Protein AF-A0AAP0IHC7-F1 (afdb_monomer)

pLDDT: mean 70.77, std 16.05, range [38.0, 89.5]

Structure (mmCIF, N/CA/C/O backbone):
data_AF-A0AAP0IHC7-F1
#
_entry.id   AF-A0AAP0IHC7-F1
#
loop_
_atom_site.group_PDB
_atom_site.id
_atom_site.type_symbol
_atom_site.label_atom_id
_atom_site.label_alt_id
_atom_site.label_comp_id
_atom_site.label_asym_id
_atom_site.label_entity_id
_atom_site.label_seq_id
_atom_site.pdbx_PDB_ins_code
_atom_site.Cartn_x
_atom_site.Cartn_y
_atom_site.Cartn_z
_atom_site.occupancy
_atom_site.B_iso_or_equiv
_atom_site.auth_seq_id
_atom_site.auth_comp_id
_atom_site.auth_asym_id
_atom_site.auth_atom_id
_atom_site.pdbx_PDB_model_num
ATOM 1 N N . MET A 1 1 ? 4.216 -6.490 6.386 1.00 60.56 1 MET A N 1
ATOM 2 C CA . MET A 1 1 ? 3.67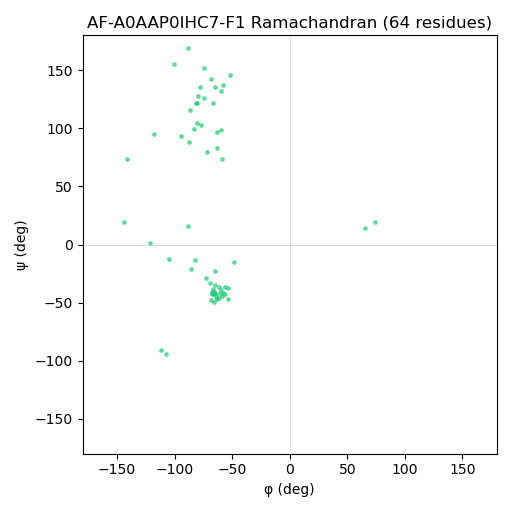3 -5.393 7.219 1.00 60.56 1 MET A CA 1
ATOM 3 C C . MET A 1 1 ? 4.111 -4.052 6.630 1.00 60.56 1 MET A C 1
ATOM 5 O O . MET A 1 1 ? 5.146 -3.539 7.016 1.00 60.56 1 MET A O 1
ATOM 9 N N . LEU A 1 2 ? 3.347 -3.537 5.655 1.00 63.03 2 LEU A N 1
ATOM 10 C CA . LEU A 1 2 ? 3.548 -2.244 4.958 1.00 63.03 2 LEU A CA 1
ATOM 11 C C . LEU A 1 2 ? 2.193 -1.571 4.629 1.00 63.03 2 LEU A C 1
ATOM 13 O O . LEU A 1 2 ? 2.077 -0.756 3.732 1.00 63.03 2 LEU A O 1
ATOM 17 N N . ASN A 1 3 ? 1.114 -1.972 5.304 1.00 68.75 3 ASN A N 1
ATOM 18 C CA . ASN A 1 3 ? -0.254 -1.565 4.980 1.00 68.75 3 ASN A CA 1
ATOM 19 C C . ASN A 1 3 ? -0.827 -0.650 6.077 1.00 68.75 3 ASN A C 1
ATOM 21 O O . ASN A 1 3 ? -0.613 0.558 6.042 1.00 68.75 3 ASN A O 1
ATOM 25 N N . TYR A 1 4 ? -1.482 -1.225 7.088 1.00 66.81 4 TYR A N 1
ATOM 26 C CA . TYR A 1 4 ? -2.300 -0.560 8.105 1.00 66.81 4 TYR A CA 1
ATOM 27 C C . TYR A 1 4 ? -1.612 0.581 8.859 1.00 66.81 4 TYR A C 1
ATOM 29 O O . TYR A 1 4 ? -2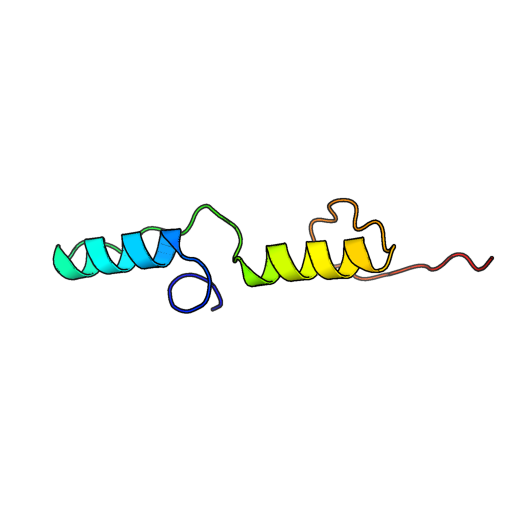.246 1.574 9.203 1.00 66.81 4 TYR A O 1
ATOM 37 N N . LYS A 1 5 ? -0.317 0.421 9.156 1.00 74.81 5 LYS A N 1
ATOM 38 C CA . LYS A 1 5 ? 0.433 1.314 10.055 1.00 74.81 5 LYS A CA 1
ATOM 39 C C . LYS A 1 5 ? 1.389 2.266 9.337 1.00 74.81 5 LYS A C 1
ATOM 41 O O . LYS A 1 5 ? 1.889 3.192 9.968 1.00 74.81 5 LYS A O 1
ATOM 46 N N . SER A 1 6 ? 1.645 2.033 8.053 1.00 78.06 6 SER A N 1
ATOM 47 C CA . SER A 1 6 ? 2.689 2.721 7.292 1.00 78.06 6 SER A CA 1
ATOM 48 C C . SER A 1 6 ? 2.061 3.716 6.316 1.00 78.06 6 SER A C 1
ATOM 50 O O . SER A 1 6 ? 1.719 4.832 6.700 1.00 78.06 6 SER A O 1
ATOM 52 N N . ASP A 1 7 ? 1.838 3.299 5.075 1.00 76.12 7 ASP A N 1
ATOM 53 C CA . ASP A 1 7 ? 1.593 4.189 3.941 1.00 76.12 7 ASP A CA 1
ATOM 54 C C . ASP A 1 7 ? 0.242 3.936 3.254 1.00 76.12 7 ASP A C 1
ATOM 56 O O . ASP A 1 7 ? -0.133 4.636 2.309 1.00 76.12 7 ASP A O 1
ATOM 60 N N . HIS A 1 8 ? -0.554 2.992 3.761 1.00 84.44 8 HIS A N 1
ATOM 61 C CA . HIS A 1 8 ? -1.907 2.769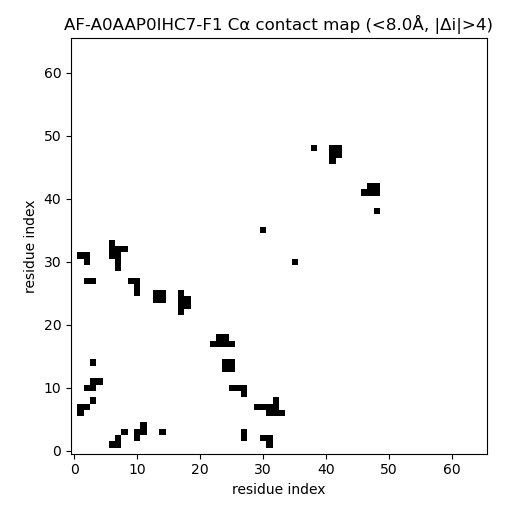 3.273 1.00 84.44 8 HIS A CA 1
ATOM 62 C C . HIS A 1 8 ? -2.922 3.662 4.013 1.00 84.44 8 HIS A C 1
ATOM 64 O O . HIS A 1 8 ? -3.531 3.277 5.008 1.00 84.44 8 HIS A O 1
ATOM 70 N N . ILE A 1 9 ? -3.120 4.879 3.491 1.00 81.25 9 ILE A N 1
ATOM 71 C CA . ILE A 1 9 ? -3.936 5.930 4.132 1.00 81.25 9 ILE A CA 1
ATOM 72 C C . ILE A 1 9 ? -5.392 5.514 4.393 1.00 81.25 9 ILE A C 1
ATOM 74 O O . ILE A 1 9 ? -5.896 5.793 5.477 1.00 81.25 9 ILE A O 1
ATOM 78 N N . ARG A 1 10 ? -6.052 4.824 3.452 1.00 79.38 10 ARG A N 1
ATOM 79 C CA . ARG A 1 10 ? -7.439 4.365 3.647 1.00 79.38 10 ARG A CA 1
ATOM 80 C C . ARG A 1 10 ? -7.528 3.326 4.765 1.00 79.38 10 ARG A C 1
ATOM 82 O O . ARG A 1 10 ? -8.271 3.522 5.718 1.00 79.38 10 ARG A O 1
ATOM 89 N N . ALA A 1 11 ? -6.669 2.308 4.710 1.00 81.94 11 ALA A N 1
ATOM 90 C CA . ALA A 1 11 ? -6.564 1.296 5.757 1.00 81.94 11 ALA A CA 1
ATOM 91 C C . ALA A 1 11 ? -6.289 1.905 7.139 1.00 81.94 11 ALA A C 1
ATOM 93 O O . ALA A 1 11 ? -6.812 1.432 8.139 1.00 81.94 11 ALA A O 1
ATOM 94 N N . ARG A 1 12 ? -5.490 2.975 7.215 1.00 81.94 12 ARG A N 1
ATOM 95 C CA . ARG A 1 12 ? -5.208 3.664 8.479 1.00 81.94 12 ARG A CA 1
ATOM 96 C C . ARG A 1 12 ? -6.441 4.366 9.046 1.00 81.94 12 ARG A C 1
ATOM 98 O O . ARG A 1 12 ? -6.653 4.316 10.252 1.00 81.94 12 ARG A O 1
ATOM 105 N N . GLN A 1 13 ? -7.242 5.016 8.205 1.00 83.88 13 GLN A N 1
ATOM 106 C CA . GLN A 1 13 ? -8.487 5.655 8.643 1.00 83.88 13 GLN A CA 1
ATOM 107 C C . GLN A 1 13 ? -9.505 4.623 9.122 1.00 83.88 13 GLN A C 1
ATOM 109 O O . GLN A 1 13 ? -10.115 4.807 10.171 1.00 83.88 13 GLN A O 1
ATOM 114 N N . GLU A 1 14 ? -9.627 3.515 8.397 1.00 84.44 14 GLU A N 1
ATOM 115 C CA . GLU A 1 14 ? -10.498 2.406 8.773 1.00 84.44 14 GLU A CA 1
ATOM 116 C C . GLU A 1 14 ? -10.049 1.765 10.091 1.00 84.44 14 GLU A C 1
ATOM 118 O O . GLU A 1 14 ? -10.861 1.636 10.998 1.00 84.44 14 GLU A O 1
ATOM 123 N N . VAL A 1 15 ? -8.752 1.477 10.257 1.00 86.25 15 VAL A N 1
ATOM 124 C CA . VAL A 1 15 ? -8.179 0.965 11.516 1.00 86.25 15 VAL A CA 1
ATOM 125 C C . VAL A 1 15 ? -8.431 1.926 12.677 1.00 86.25 15 VAL A C 1
ATOM 127 O O . VAL A 1 15 ? -8.782 1.481 13.766 1.00 86.25 15 VAL A O 1
ATOM 130 N N . LEU A 1 16 ? -8.245 3.235 12.482 1.00 86.06 16 LEU A N 1
ATOM 131 C CA . LEU A 1 16 ? -8.504 4.226 13.531 1.00 86.06 16 LEU A CA 1
ATOM 132 C C . LEU A 1 16 ? -9.989 4.253 13.913 1.00 86.06 16 LEU A C 1
ATOM 134 O O . LEU A 1 16 ? -10.305 4.213 15.099 1.00 86.06 16 LEU A O 1
ATOM 138 N N . GLY A 1 17 ? -10.889 4.247 12.927 1.00 85.38 17 GLY A N 1
ATOM 139 C CA . GLY A 1 17 ? -12.332 4.189 13.158 1.00 85.38 17 GLY A CA 1
ATOM 140 C C . GLY A 1 17 ? -12.757 2.916 13.891 1.00 85.38 17 GLY A C 1
ATOM 141 O O . GLY A 1 17 ? -13.473 2.991 14.887 1.00 85.38 17 GLY A O 1
ATOM 142 N N . THR A 1 18 ? -12.263 1.748 13.468 1.00 86.50 18 THR A N 1
ATOM 143 C CA . THR A 1 18 ? -12.600 0.475 14.120 1.00 86.50 18 THR A CA 1
ATOM 144 C C . THR A 1 18 ? -11.987 0.352 15.507 1.00 86.50 18 THR A C 1
ATOM 146 O O . THR A 1 18 ? -12.626 -0.203 16.392 1.00 86.50 18 THR A O 1
ATOM 149 N N . THR A 1 19 ? -10.795 0.913 15.734 1.00 86.44 19 THR A N 1
ATOM 150 C CA . THR A 1 19 ? -10.163 0.928 17.064 1.00 86.44 19 THR A CA 1
ATOM 151 C C . THR A 1 19 ? -10.971 1.770 18.051 1.00 86.44 19 THR A C 1
ATOM 153 O O . THR A 1 19 ? -11.153 1.351 19.189 1.00 86.44 19 THR A O 1
ATOM 156 N N . ILE A 1 20 ? -11.500 2.922 17.621 1.00 89.31 20 ILE A N 1
ATOM 157 C CA . ILE A 1 20 ? -12.347 3.785 18.463 1.00 89.31 20 ILE A CA 1
ATOM 158 C C . ILE A 1 20 ? -13.679 3.099 18.803 1.00 89.31 20 ILE A C 1
ATOM 160 O O . ILE A 1 20 ? -14.164 3.218 19.923 1.00 89.31 20 ILE A O 1
ATOM 164 N N . ILE A 1 21 ? -14.259 2.368 17.850 1.00 89.50 21 ILE A N 1
ATOM 165 C CA . ILE A 1 21 ? -15.548 1.675 18.015 1.00 89.50 21 ILE A CA 1
ATOM 166 C C . ILE A 1 21 ? -15.384 0.317 18.737 1.00 89.50 21 ILE A C 1
ATOM 168 O O . ILE A 1 21 ? -16.364 -0.266 19.191 1.00 89.50 21 ILE A O 1
ATOM 172 N N . GLY A 1 22 ? -14.153 -0.192 18.875 1.00 86.75 22 GLY A N 1
ATOM 173 C CA . GLY A 1 22 ? -13.873 -1.524 19.428 1.00 86.75 22 GLY A CA 1
ATOM 174 C C . GLY A 1 22 ? -14.205 -2.676 18.468 1.00 86.75 22 GLY A C 1
ATOM 175 O O . GLY A 1 22 ? -14.388 -3.811 18.900 1.00 86.75 22 GLY A O 1
ATOM 176 N N . GLY A 1 23 ? -14.314 -2.387 17.170 1.00 86.81 23 GLY A N 1
ATOM 177 C CA . GLY A 1 23 ? -14.643 -3.352 16.124 1.00 86.81 23 GLY A CA 1
ATOM 178 C C . GLY A 1 23 ? -13.422 -4.057 15.528 1.00 86.81 23 GLY A C 1
ATOM 1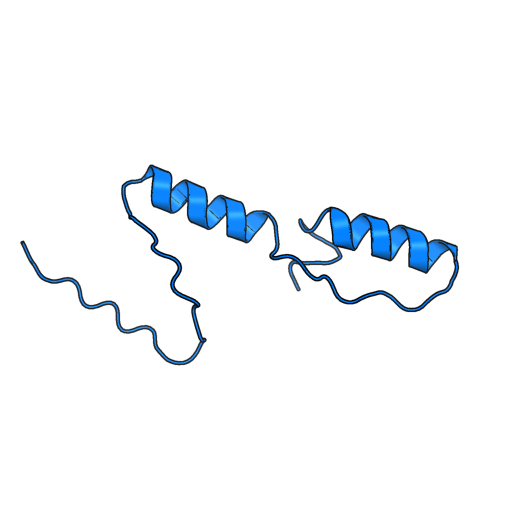79 O O . GLY A 1 23 ? -12.271 -3.667 15.733 1.00 86.81 23 GLY A O 1
ATOM 180 N N . THR A 1 24 ? -13.673 -5.101 14.739 1.00 85.25 24 THR A N 1
ATOM 181 C CA . THR A 1 24 ? -12.625 -5.840 14.023 1.00 85.25 24 THR A CA 1
ATOM 182 C C . THR A 1 24 ? -11.948 -4.960 12.972 1.00 85.25 24 THR A C 1
ATOM 184 O O . THR A 1 24 ? -12.616 -4.268 12.209 1.00 85.25 24 THR A O 1
ATOM 187 N N . ILE A 1 25 ? -10.615 -5.012 12.909 1.00 83.19 25 ILE A N 1
ATOM 188 C CA . ILE A 1 25 ? -9.826 -4.296 11.900 1.00 83.19 25 ILE A CA 1
ATOM 189 C C . ILE A 1 25 ? -10.119 -4.892 10.507 1.00 83.19 25 ILE A C 1
ATOM 191 O O . ILE A 1 25 ? -9.896 -6.091 10.317 1.00 83.19 25 ILE A O 1
ATOM 195 N N . PRO A 1 26 ? -10.596 -4.095 9.532 1.00 77.88 26 PRO A N 1
ATOM 196 C CA . PRO A 1 26 ? -10.920 -4.582 8.193 1.00 77.88 26 PRO A CA 1
ATOM 197 C C . PRO A 1 26 ? -9.653 -4.859 7.382 1.00 77.88 26 PRO A C 1
ATOM 199 O O . PRO A 1 26 ? -8.634 -4.210 7.591 1.00 77.88 26 PRO A O 1
ATOM 202 N N . ASN A 1 27 ? -9.710 -5.800 6.435 1.00 81.44 27 ASN A N 1
ATOM 203 C CA . ASN A 1 27 ? -8.587 -6.094 5.542 1.00 81.44 27 ASN A CA 1
ATOM 204 C C . ASN A 1 27 ? -8.490 -5.038 4.418 1.00 81.44 27 ASN A C 1
ATOM 206 O O . ASN A 1 27 ? -9.512 -4.699 3.823 1.00 81.44 27 ASN A O 1
ATOM 210 N N . PRO A 1 28 ? -7.298 -4.519 4.083 1.00 72.94 28 PRO A N 1
ATOM 211 C CA . PRO A 1 28 ? -7.156 -3.376 3.216 1.00 72.94 28 PRO A CA 1
ATOM 212 C C . PRO A 1 28 ? -7.266 -3.844 1.772 1.00 72.94 28 PRO A C 1
ATOM 214 O O . PRO A 1 28 ? -6.483 -4.683 1.330 1.00 72.94 28 PRO A O 1
ATOM 217 N N . ALA A 1 29 ? -8.229 -3.286 1.044 1.00 70.12 29 ALA A N 1
ATOM 218 C CA . ALA A 1 29 ? -8.512 -3.676 -0.335 1.00 70.12 29 ALA A CA 1
ATOM 219 C C . ALA A 1 29 ? -7.445 -3.197 -1.343 1.00 70.12 29 ALA A C 1
ATOM 221 O O . ALA A 1 29 ? -7.210 -3.860 -2.349 1.00 70.12 29 ALA A O 1
ATOM 222 N N . ASP A 1 30 ? -6.776 -2.073 -1.060 1.00 72.56 30 ASP A N 1
ATOM 223 C CA . ASP A 1 30 ? -5.845 -1.425 -1.992 1.00 72.56 30 ASP A CA 1
ATOM 224 C C . ASP A 1 30 ? -4.360 -1.718 -1.698 1.00 72.56 30 ASP A C 1
ATOM 226 O O . ASP A 1 30 ? -3.933 -1.974 -0.567 1.00 72.56 30 ASP A O 1
ATOM 230 N N . THR A 1 31 ? -3.533 -1.610 -2.739 1.00 75.88 31 THR A N 1
ATOM 231 C CA . THR A 1 31 ? -2.074 -1.735 -2.642 1.00 75.88 31 THR A CA 1
ATOM 232 C C . THR A 1 31 ? -1.450 -0.550 -1.879 1.00 75.88 31 THR A C 1
ATOM 234 O O . THR A 1 31 ? -1.880 0.593 -2.075 1.00 75.88 31 THR A O 1
ATOM 237 N N . PRO A 1 32 ? -0.408 -0.773 -1.046 1.00 82.56 32 PRO A N 1
ATOM 238 C CA . PRO A 1 32 ? 0.307 0.299 -0.349 1.00 82.56 32 PRO A CA 1
ATOM 239 C C . PRO A 1 32 ? 0.779 1.428 -1.279 1.00 82.56 32 PRO A C 1
ATOM 241 O O . PRO A 1 32 ? 1.149 1.199 -2.435 1.00 82.56 32 PRO A O 1
ATOM 244 N N . LYS A 1 33 ? 0.782 2.671 -0.779 1.00 82.31 33 LYS A N 1
ATOM 245 C CA . LYS A 1 33 ? 1.166 3.849 -1.579 1.00 82.31 33 LYS A CA 1
ATOM 246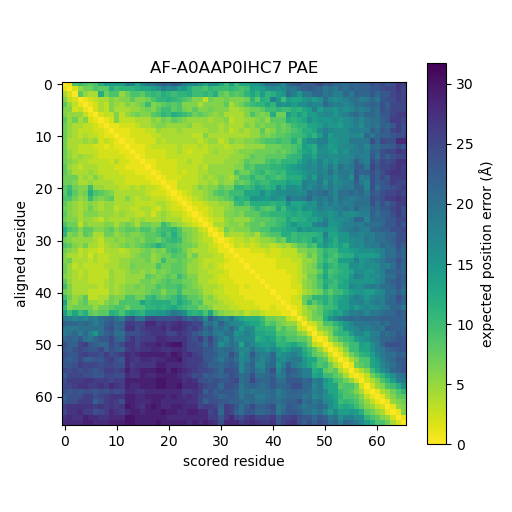 C C . LYS A 1 33 ? 2.630 3.811 -2.006 1.00 82.31 33 LYS A C 1
ATOM 248 O O . LYS A 1 33 ? 2.928 4.236 -3.116 1.00 82.31 33 LYS A O 1
ATOM 253 N N . SER A 1 34 ? 3.510 3.283 -1.163 1.00 82.19 34 SER A N 1
ATOM 254 C CA . SER A 1 34 ? 4.932 3.076 -1.452 1.00 82.19 34 SER A CA 1
ATOM 255 C C . SER A 1 34 ? 5.143 2.226 -2.705 1.00 82.19 34 SER A C 1
ATOM 257 O O . SER A 1 34 ? 5.939 2.586 -3.563 1.00 82.19 34 SER A O 1
ATOM 259 N N . PHE A 1 35 ? 4.364 1.158 -2.878 1.00 82.25 35 PHE A N 1
ATOM 260 C CA . PHE A 1 35 ? 4.431 0.320 -4.073 1.00 82.25 35 PHE A CA 1
ATOM 261 C C . PHE A 1 35 ? 3.954 1.064 -5.327 1.00 82.25 35 PHE A C 1
ATOM 263 O O . PHE A 1 35 ? 4.592 1.002 -6.374 1.00 82.25 35 PHE A O 1
ATOM 270 N N . ARG A 1 36 ? 2.861 1.832 -5.223 1.00 82.38 36 ARG A N 1
ATOM 271 C CA . ARG A 1 36 ? 2.388 2.679 -6.333 1.00 82.38 36 ARG A CA 1
ATOM 272 C C . ARG A 1 36 ? 3.415 3.744 -6.729 1.00 82.38 36 ARG A C 1
ATOM 274 O O . ARG A 1 36 ? 3.512 4.073 -7.908 1.00 82.38 36 ARG A O 1
ATOM 281 N N . LEU A 1 37 ? 4.139 4.296 -5.755 1.00 85.31 37 LEU A N 1
ATOM 282 C CA . LEU A 1 37 ? 5.206 5.267 -5.983 1.00 85.31 37 LEU A CA 1
ATOM 283 C 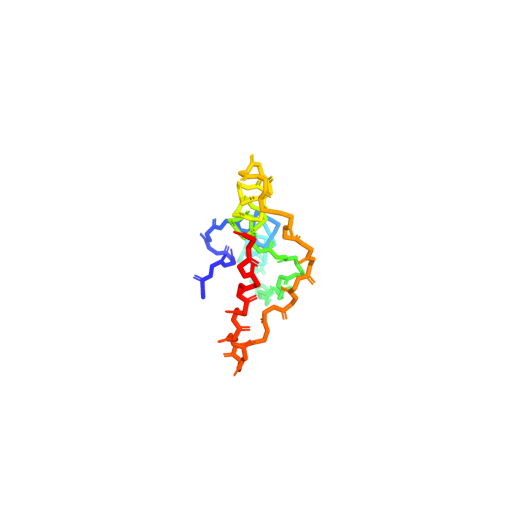C . LEU A 1 37 ? 6.405 4.611 -6.671 1.00 85.31 37 LEU A C 1
ATOM 285 O O . LEU A 1 37 ? 6.836 5.109 -7.702 1.00 85.31 37 LEU A O 1
ATOM 289 N N . LEU A 1 38 ? 6.850 3.454 -6.177 1.00 84.31 38 LEU A N 1
ATOM 290 C CA . LEU A 1 38 ? 7.926 2.668 -6.781 1.00 84.31 38 LEU A CA 1
ATOM 291 C C . LEU A 1 38 ? 7.654 2.380 -8.264 1.00 84.31 38 LEU A C 1
ATOM 293 O O . LEU A 1 38 ? 8.514 2.599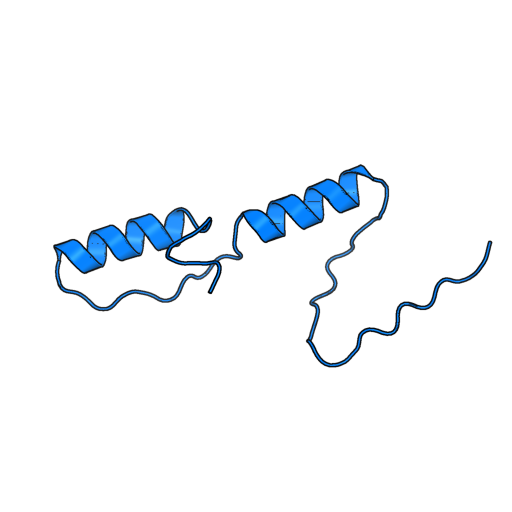 -9.110 1.00 84.31 38 LEU A O 1
ATOM 297 N N . VAL A 1 39 ? 6.437 1.939 -8.601 1.00 81.94 39 VAL A N 1
ATOM 298 C CA . VAL A 1 39 ? 6.052 1.687 -9.999 1.00 81.94 39 VAL A CA 1
ATOM 299 C C . VAL A 1 39 ? 6.153 2.960 -10.842 1.00 81.94 39 VAL A C 1
ATOM 301 O O . VAL A 1 39 ? 6.667 2.908 -11.956 1.00 81.94 39 VAL A O 1
ATOM 304 N N . ARG A 1 40 ? 5.715 4.109 -10.312 1.00 82.75 40 ARG A N 1
ATOM 305 C CA . ARG A 1 40 ? 5.827 5.401 -11.007 1.00 82.75 40 ARG A CA 1
ATOM 306 C C . ARG A 1 40 ? 7.270 5.854 -11.188 1.00 82.75 40 ARG A C 1
ATOM 308 O O . ARG A 1 40 ? 7.596 6.364 -12.251 1.00 82.75 40 ARG A O 1
ATOM 315 N N . GLU A 1 41 ? 8.116 5.692 -10.178 1.00 86.50 41 GLU A N 1
ATOM 316 C CA . GLU A 1 41 ? 9.533 6.063 -10.248 1.00 86.50 41 GLU A CA 1
ATOM 317 C C . GLU A 1 41 ? 10.262 5.224 -11.295 1.00 86.50 41 GLU A C 1
ATOM 319 O O . GLU A 1 41 ? 10.997 5.764 -12.117 1.00 86.50 41 GLU A O 1
ATOM 324 N N . ILE A 1 42 ? 9.985 3.921 -11.344 1.00 84.25 42 ILE A N 1
ATOM 325 C CA . ILE A 1 42 ? 10.573 3.042 -12.353 1.00 84.25 42 ILE A CA 1
ATOM 326 C C . ILE A 1 42 ? 10.042 3.391 -13.759 1.00 84.25 42 ILE A C 1
ATOM 328 O O . ILE A 1 42 ? 10.836 3.505 -14.691 1.00 84.25 42 ILE A O 1
ATOM 332 N N . GLN A 1 43 ? 8.740 3.664 -13.910 1.00 80.31 43 GLN A N 1
ATOM 333 C CA . GLN A 1 43 ? 8.166 4.165 -15.171 1.00 80.31 43 GLN A CA 1
ATOM 334 C C . GLN A 1 43 ? 8.777 5.505 -15.608 1.00 80.31 43 GLN A C 1
ATOM 336 O O . GLN A 1 43 ? 9.054 5.701 -16.789 1.00 80.31 43 GLN A O 1
ATOM 341 N N . SER A 1 44 ? 9.043 6.413 -14.663 1.00 83.19 44 SER A N 1
ATOM 342 C CA . SER A 1 44 ? 9.686 7.705 -14.928 1.00 83.19 44 SER A CA 1
ATOM 343 C C . SER A 1 44 ? 11.128 7.566 -15.420 1.00 83.19 44 SER A C 1
ATOM 345 O O . SER A 1 44 ? 11.633 8.482 -16.063 1.00 83.19 44 SER A O 1
ATOM 347 N N . LEU A 1 45 ? 11.790 6.443 -15.134 1.00 81.75 45 LEU A N 1
ATOM 348 C CA . LEU A 1 45 ? 13.141 6.124 -15.604 1.00 81.75 45 LEU A CA 1
ATOM 349 C C . LEU A 1 45 ? 13.143 5.407 -16.969 1.00 81.75 45 LEU A C 1
ATOM 351 O O . LEU A 1 45 ? 14.156 4.828 -17.352 1.00 81.75 45 LEU A O 1
ATOM 355 N N . ALA A 1 46 ? 12.023 5.445 -17.703 1.00 66.62 46 ALA A N 1
ATOM 356 C CA . ALA A 1 46 ? 11.808 4.773 -18.990 1.00 66.62 46 ALA A CA 1
ATOM 357 C C . ALA A 1 46 ? 11.829 3.231 -18.937 1.00 66.62 46 ALA A C 1
ATOM 359 O O . ALA A 1 46 ? 11.857 2.571 -19.975 1.00 66.62 46 ALA A O 1
ATOM 360 N N . LEU A 1 47 ? 11.744 2.635 -17.743 1.00 61.88 47 LEU A N 1
ATOM 361 C CA . LEU A 1 47 ? 11.385 1.228 -17.595 1.00 61.88 47 LEU A CA 1
ATOM 362 C C . LEU A 1 47 ? 9.861 1.130 -17.639 1.00 61.88 47 LEU A C 1
ATOM 364 O O . LEU A 1 47 ? 9.182 1.380 -16.644 1.00 61.88 47 LEU A O 1
ATOM 368 N N . GLU A 1 48 ? 9.316 0.771 -18.799 1.00 59.00 48 GLU A N 1
ATOM 369 C CA . GLU A 1 48 ? 7.900 0.444 -18.963 1.00 59.00 48 GLU A CA 1
ATOM 370 C C . GLU A 1 48 ? 7.564 -0.796 -18.115 1.00 59.00 48 GLU A C 1
ATOM 372 O O . GLU A 1 48 ? 7.581 -1.937 -18.578 1.00 59.00 48 GLU A O 1
ATOM 377 N N . LEU A 1 49 ? 7.298 -0.586 -16.821 1.00 56.81 49 LEU A N 1
ATOM 378 C CA . LEU A 1 49 ? 6.731 -1.605 -15.951 1.00 56.81 49 LEU A CA 1
ATOM 379 C C . LEU A 1 49 ? 5.275 -1.804 -16.349 1.00 56.81 49 LEU A C 1
ATOM 381 O O . LEU A 1 49 ? 4.350 -1.275 -15.728 1.00 56.81 49 LEU A O 1
ATOM 385 N N . ASN A 1 50 ? 5.092 -2.571 -17.416 1.00 53.31 50 ASN A N 1
ATOM 386 C CA . ASN A 1 50 ? 3.850 -3.266 -17.669 1.00 53.31 50 ASN A CA 1
ATOM 387 C C . ASN A 1 50 ? 3.569 -4.166 -16.466 1.00 53.31 50 ASN A C 1
ATOM 389 O O . ASN A 1 50 ? 4.485 -4.756 -15.896 1.00 53.31 50 ASN A O 1
ATOM 393 N N . HIS A 1 51 ? 2.309 -4.182 -16.046 1.00 55.41 51 HIS A N 1
ATOM 394 C CA . HIS A 1 51 ? 1.796 -4.679 -14.772 1.00 55.41 51 HIS A CA 1
ATOM 395 C C . HIS A 1 51 ? 2.118 -6.170 -14.531 1.00 55.41 51 HIS A C 1
ATOM 397 O O . HIS A 1 51 ? 1.252 -7.038 -14.618 1.00 55.41 51 HIS A O 1
ATOM 403 N N . PHE A 1 52 ? 3.377 -6.485 -14.229 1.00 51.19 52 PHE A N 1
ATOM 404 C CA . PHE A 1 52 ? 3.813 -7.811 -13.829 1.00 51.19 52 PHE A CA 1
ATOM 405 C C . PHE A 1 52 ? 3.395 -7.998 -12.378 1.00 51.19 52 PHE A C 1
ATOM 407 O O . PHE A 1 52 ? 4.000 -7.458 -11.451 1.00 51.19 52 PHE A O 1
ATOM 414 N N . LEU A 1 53 ? 2.322 -8.762 -12.183 1.00 55.28 53 LEU A N 1
ATOM 415 C CA . LEU A 1 53 ? 2.019 -9.367 -10.896 1.00 55.28 53 LEU A CA 1
ATOM 416 C C . LEU A 1 53 ? 3.202 -10.267 -10.530 1.00 55.28 53 LEU A C 1
ATOM 418 O O . LEU A 1 53 ? 3.346 -11.386 -11.018 1.00 55.28 53 LEU A O 1
ATOM 422 N N . VAL A 1 54 ? 4.083 -9.725 -9.696 1.00 49.25 54 VAL A N 1
ATOM 423 C CA . VAL A 1 54 ? 5.187 -10.439 -9.071 1.00 49.25 54 VAL A CA 1
ATOM 424 C C . VAL A 1 54 ? 4.585 -11.513 -8.166 1.00 49.25 54 VAL A C 1
ATOM 426 O O . VAL A 1 54 ? 4.185 -11.241 -7.038 1.00 49.25 54 VAL A O 1
ATOM 429 N N . SER A 1 55 ? 4.493 -12.744 -8.664 1.00 52.09 55 SER A N 1
ATOM 430 C CA . SER A 1 55 ? 4.406 -13.917 -7.794 1.00 52.09 55 SER A CA 1
ATOM 431 C C . SER A 1 55 ? 5.830 -14.224 -7.327 1.00 52.09 55 SER A C 1
ATOM 433 O O . SER A 1 55 ? 6.719 -14.372 -8.171 1.00 52.09 55 SER A O 1
ATOM 435 N N . GLU A 1 56 ? 6.037 -14.354 -6.014 1.00 43.22 56 GLU A N 1
ATOM 436 C CA . GLU A 1 56 ? 7.333 -14.595 -5.344 1.00 43.22 56 GLU A CA 1
ATOM 437 C C . GLU A 1 56 ? 8.186 -15.732 -5.943 1.00 43.22 56 GLU A C 1
ATOM 439 O O . GLU A 1 56 ? 9.376 -15.830 -5.659 1.00 43.22 56 GLU A O 1
ATOM 444 N N . LYS A 1 57 ? 7.616 -16.601 -6.782 1.00 45.94 57 LYS A N 1
ATOM 445 C CA . LYS A 1 57 ? 8.255 -17.837 -7.238 1.00 45.94 57 LYS A CA 1
ATOM 446 C C . LYS A 1 57 ? 9.170 -17.714 -8.464 1.00 45.94 57 LYS A C 1
ATOM 448 O O . LYS A 1 57 ? 9.995 -18.598 -8.657 1.00 45.94 57 LYS A O 1
ATOM 453 N N . ASN A 1 58 ? 9.038 -16.681 -9.305 1.00 42.81 58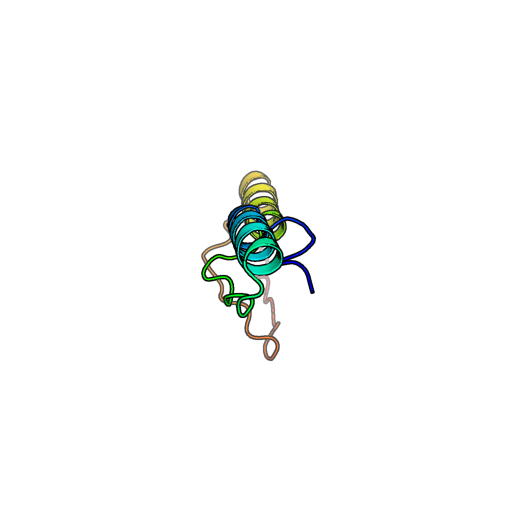 ASN A N 1
ATOM 454 C CA . ASN A 1 58 ? 9.646 -16.680 -10.648 1.00 42.81 58 ASN A CA 1
ATOM 455 C C . ASN A 1 58 ? 10.214 -15.311 -11.065 1.00 42.81 58 ASN A C 1
ATOM 457 O O . ASN A 1 58 ? 9.668 -14.651 -11.945 1.00 42.81 58 ASN A O 1
ATOM 461 N N . PHE A 1 59 ? 11.347 -14.899 -10.500 1.00 50.16 59 PHE A N 1
ATOM 462 C CA . PHE A 1 59 ? 12.163 -13.840 -11.105 1.00 50.16 59 PHE A CA 1
ATOM 463 C C . PHE A 1 59 ? 13.257 -14.462 -11.989 1.00 50.16 59 PHE A C 1
ATOM 465 O O . PHE A 1 59 ? 14.342 -14.795 -11.522 1.00 50.16 59 PHE A O 1
ATOM 472 N N . LYS A 1 60 ? 12.975 -14.606 -13.290 1.00 38.00 60 LYS A N 1
ATOM 473 C CA . LYS A 1 60 ? 13.998 -14.685 -14.347 1.00 38.00 60 LYS A CA 1
ATOM 474 C C . LYS A 1 60 ? 13.790 -13.498 -15.280 1.00 38.00 60 LYS A C 1
ATOM 476 O O . LYS A 1 60 ? 12.961 -13.553 -16.181 1.00 38.00 60 LYS A O 1
ATOM 481 N N . ILE A 1 61 ? 14.520 -12.414 -15.038 1.00 49.97 61 ILE A N 1
ATOM 482 C CA . ILE A 1 61 ? 14.591 -11.291 -15.977 1.00 49.97 61 ILE A CA 1
ATOM 483 C C . ILE A 1 61 ? 15.591 -11.700 -17.055 1.00 49.97 61 ILE A C 1
ATOM 485 O O . ILE A 1 61 ? 16.795 -11.709 -16.805 1.00 49.97 61 ILE A O 1
ATOM 489 N N . TYR A 1 62 ? 15.110 -12.058 -18.243 1.00 44.75 62 TYR A N 1
ATOM 490 C CA . TYR A 1 62 ? 15.972 -12.142 -19.418 1.00 44.75 62 TYR A CA 1
ATOM 491 C C . TYR A 1 62 ? 16.038 -10.756 -20.058 1.00 44.75 62 TYR A C 1
ATOM 493 O O . TYR A 1 62 ? 15.027 -10.241 -20.527 1.00 44.75 62 TYR A O 1
ATOM 501 N N . ARG A 1 63 ? 17.230 -10.150 -20.069 1.00 44.50 63 ARG A N 1
ATOM 502 C CA . ARG A 1 63 ? 17.532 -9.042 -20.982 1.00 44.50 63 ARG A CA 1
ATOM 503 C C . ARG A 1 63 ? 17.883 -9.649 -22.346 1.00 44.50 63 ARG A C 1
ATOM 505 O O . ARG A 1 63 ? 18.837 -10.425 -22.391 1.00 44.50 63 ARG A O 1
ATOM 512 N N . PRO A 1 64 ? 17.187 -9.329 -23.448 1.00 39.81 64 PRO A N 1
ATOM 513 C CA . PRO A 1 64 ? 17.799 -9.449 -24.757 1.00 39.81 64 PRO A CA 1
ATOM 514 C C . PRO A 1 64 ? 18.784 -8.288 -24.918 1.00 39.81 64 PRO A C 1
ATOM 516 O O . PRO A 1 64 ? 18.43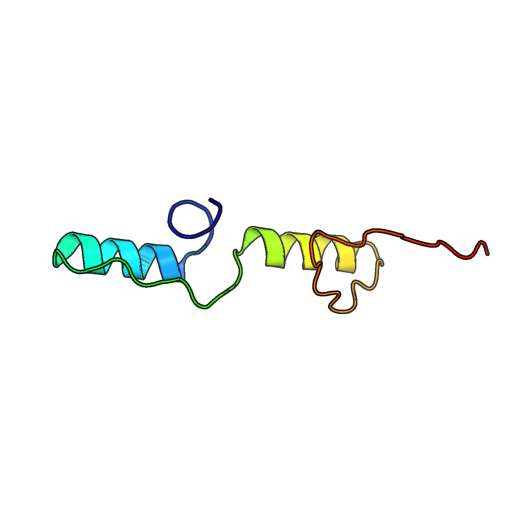3 -7.128 -24.698 1.00 39.81 64 PRO A O 1
ATOM 519 N N . ASN A 1 65 ? 20.032 -8.623 -25.236 1.00 40.38 65 ASN A N 1
ATOM 520 C CA . ASN A 1 65 ? 21.038 -7.650 -25.644 1.00 40.38 65 ASN A CA 1
ATOM 521 C C . ASN A 1 65 ? 20.538 -6.933 -26.906 1.00 40.38 65 ASN A C 1
ATOM 523 O O . ASN A 1 65 ? 20.108 -7.607 -27.846 1.00 40.38 65 ASN A O 1
ATOM 527 N N . LEU A 1 66 ? 20.615 -5.603 -26.917 1.00 40.59 66 LEU A N 1
ATOM 528 C CA . LEU A 1 66 ? 20.722 -4.837 -28.155 1.00 40.59 66 LEU A CA 1
ATOM 529 C C . LEU A 1 66 ? 22.186 -4.431 -28.323 1.00 40.59 66 LEU A C 1
ATOM 531 O O . LEU A 1 66 ? 22.771 -4.006 -27.299 1.00 40.59 66 LEU A O 1
#

Nearest PDB structures (foldseek):
  8wa1-assembly1_B  TM=6.997E-01  e=1.460E-06  Nicotiana tabacum
  8ras-assembly1_C  TM=7.018E-01  e=2.575E-06  Sinapis alba
  8rdj-assembly1_C  TM=7.010E-01  e=3.671E-06  Sinapis alba
  8wa0-assembly1_B  TM=7.072E-01  e=2.764E-06  Nicotiana tabacum
  5zx3-assembly1_C  TM=7.516E-01  e=2.099E-02  Mycobacterium tuberculosis H37Rv

Secondary structure (DSSP, 8-state):
--IIIII-HHHHHHHHHHHHHTPPPPPP-SPPHHHHHHHHHHHHTT---------TT-----PPP-

Mean predicted aligned error: 12.81 Å

Solvent-accessible surface area (backbone atoms only — not comparable to full-atom values): 4353 Å² total; per-residue (Å²): 144,59,37,61,85,70,52,20,64,68,37,31,54,52,39,52,52,20,59,76,73,72,49,79,72,76,82,65,90,71,81,31,46,62,58,58,47,51,52,50,54,44,40,72,70,73,43,82,72,66,90,72,81,82,58,96,87,70,90,75,85,80,79,81,86,128

Organism: NCBI:txid152371

Foldseek 3Di:
DCDCPHAPVVLVVQQVVCVVVVHDRDDDPDDGVVVVVVQVVCVVVVNPPDPPPDDVPDDDDDDDDD

Radius of gyration: 16.85 Å; Cα contacts (8 Å, |Δi|>4): 43; chains: 1; bounding box: 37×26×48 Å

Sequence (66 aa):
MLNYKSDHIRARQEVLGTTIIGGTIPNPADTPKSFRLLVREIQSLALELNHFLVSEKNFKIYRPNL